Protein AF-A0A2Z7BSD5-F1 (afdb_monomer_lite)

Radius of gyration: 20.1 Å; chains: 1; bounding box: 58×53×42 Å

Organism: NCBI:txid472368

pLDDT: mean 76.59, std 19.88, range [29.83, 96.5]

Structure (mmCIF, N/CA/C/O backbone):
data_AF-A0A2Z7BSD5-F1
#
_entry.id   AF-A0A2Z7BSD5-F1
#
loop_
_atom_site.group_PDB
_atom_site.id
_atom_site.type_symbol
_atom_site.label_atom_id
_atom_site.label_alt_id
_atom_site.label_comp_id
_atom_site.label_asym_id
_atom_site.label_entity_id
_atom_site.label_seq_id
_atom_site.pdbx_PDB_ins_code
_atom_site.Cartn_x
_atom_site.Cartn_y
_atom_site.Cartn_z
_atom_site.occupancy
_atom_site.B_iso_or_equiv
_atom_site.auth_seq_id
_atom_site.auth_comp_id
_atom_site.auth_asym_id
_atom_site.auth_atom_id
_atom_site.pdbx_PDB_model_num
ATOM 1 N N . MET A 1 1 ? 40.770 9.917 1.940 1.00 34.53 1 MET A N 1
ATOM 2 C CA . MET A 1 1 ? 39.476 10.532 2.306 1.00 34.53 1 MET A CA 1
ATOM 3 C C . MET A 1 1 ? 38.368 9.731 1.631 1.00 34.53 1 MET A C 1
ATOM 5 O O . MET A 1 1 ? 38.355 9.662 0.415 1.00 34.53 1 MET A O 1
ATOM 9 N N . TYR A 1 2 ? 37.552 9.056 2.447 1.00 34.31 2 TYR A N 1
ATOM 10 C CA . TYR A 1 2 ? 36.270 8.385 2.165 1.00 34.31 2 TYR A CA 1
ATOM 11 C C . TYR A 1 2 ? 36.119 7.501 0.909 1.00 34.31 2 TYR A C 1
ATOM 13 O O . TYR A 1 2 ? 35.480 7.880 -0.062 1.00 34.31 2 TYR A O 1
ATOM 21 N N . ALA A 1 3 ? 36.558 6.243 1.018 1.00 38.94 3 ALA A N 1
ATOM 22 C CA . ALA A 1 3 ? 35.934 5.109 0.327 1.00 38.94 3 ALA A CA 1
ATOM 23 C C . ALA A 1 3 ? 35.336 4.186 1.401 1.00 38.94 3 ALA A C 1
ATOM 25 O O . ALA A 1 3 ? 35.946 3.209 1.830 1.00 38.94 3 ALA A O 1
ATOM 26 N N . GLY A 1 4 ? 34.188 4.587 1.948 1.00 39.47 4 GLY A N 1
ATOM 27 C CA . GLY A 1 4 ? 33.541 3.917 3.071 1.00 39.47 4 GLY A CA 1
ATOM 28 C C . GLY A 1 4 ? 32.117 3.501 2.731 1.00 39.47 4 GLY A C 1
ATOM 29 O O . GLY A 1 4 ? 31.228 4.339 2.717 1.00 39.47 4 GLY A O 1
ATOM 30 N N . LYS A 1 5 ? 31.927 2.192 2.534 1.00 45.38 5 LYS A N 1
ATOM 31 C CA . LYS A 1 5 ? 30.692 1.432 2.807 1.00 45.38 5 LYS A CA 1
ATOM 32 C C . LYS A 1 5 ? 29.394 1.937 2.146 1.00 45.38 5 LYS A C 1
ATOM 34 O O . LYS A 1 5 ? 28.548 2.527 2.804 1.00 45.38 5 LYS A O 1
ATOM 39 N N . LEU A 1 6 ? 29.166 1.543 0.891 1.00 37.44 6 LEU A N 1
ATOM 40 C CA . LEU A 1 6 ? 27.820 1.508 0.281 1.00 37.44 6 LEU A CA 1
ATOM 41 C C . LEU A 1 6 ? 27.407 0.113 -0.240 1.00 37.44 6 LEU A C 1
ATOM 43 O O . LEU A 1 6 ? 26.319 -0.040 -0.779 1.00 37.44 6 LEU A O 1
ATOM 47 N N . SER A 1 7 ? 28.227 -0.928 -0.046 1.00 36.94 7 SER A N 1
ATOM 48 C CA . SER A 1 7 ? 27.975 -2.273 -0.608 1.00 36.94 7 SER A CA 1
ATOM 49 C C . SER A 1 7 ? 26.958 -3.122 0.188 1.00 36.94 7 SER A C 1
ATOM 51 O O . SER A 1 7 ? 26.357 -4.067 -0.323 1.00 36.94 7 SER A O 1
ATOM 53 N N . THR A 1 8 ? 26.698 -2.783 1.451 1.00 47.00 8 THR A N 1
ATOM 54 C CA . THR A 1 8 ? 25.895 -3.626 2.352 1.00 47.00 8 THR A CA 1
ATOM 55 C C . THR A 1 8 ? 24.369 -3.570 2.139 1.00 47.00 8 THR A C 1
ATOM 57 O O . THR A 1 8 ? 23.745 -4.623 2.252 1.00 47.00 8 THR A O 1
ATOM 60 N N . PRO A 1 9 ? 23.721 -2.432 1.805 1.00 40.91 9 PRO A N 1
ATOM 61 C CA . PRO A 1 9 ? 22.259 -2.398 1.666 1.00 40.91 9 PRO A CA 1
ATOM 62 C C . PRO A 1 9 ? 21.740 -3.124 0.417 1.00 40.91 9 PRO A C 1
ATOM 64 O O . PRO A 1 9 ? 20.736 -3.825 0.496 1.00 40.91 9 PRO A O 1
ATOM 67 N N . LEU A 1 10 ? 22.425 -2.991 -0.725 1.00 29.83 10 LEU A N 1
ATOM 68 C CA . LEU A 1 10 ? 21.996 -3.609 -1.988 1.00 29.83 10 LEU A CA 1
ATOM 69 C C . LEU A 1 10 ? 22.124 -5.133 -1.947 1.00 29.83 10 LEU A C 1
ATOM 71 O O . LEU A 1 10 ? 21.190 -5.829 -2.331 1.00 29.83 10 LEU A O 1
ATOM 75 N N . THR A 1 11 ? 23.218 -5.645 -1.382 1.00 32.56 11 THR A N 1
ATOM 76 C CA . THR A 1 11 ? 23.433 -7.089 -1.223 1.00 32.56 11 THR A CA 1
ATOM 77 C C . THR A 1 11 ? 22.356 -7.715 -0.333 1.00 32.56 11 THR A C 1
ATOM 79 O O . THR A 1 11 ? 21.777 -8.729 -0.697 1.00 32.56 11 THR A O 1
ATOM 82 N N . ILE A 1 12 ? 21.988 -7.069 0.782 1.00 37.59 12 ILE A N 1
ATOM 83 C CA . ILE A 1 12 ? 20.930 -7.563 1.683 1.00 37.59 12 ILE A CA 1
ATOM 84 C C . ILE A 1 12 ? 19.550 -7.552 1.005 1.00 37.59 12 ILE A C 1
ATOM 86 O O . ILE A 1 12 ? 18.743 -8.446 1.249 1.00 37.59 12 ILE A O 1
ATOM 90 N N . VAL A 1 13 ? 19.259 -6.557 0.162 1.00 33.53 13 VAL A N 1
ATOM 91 C CA . VAL A 1 13 ? 17.975 -6.455 -0.553 1.00 33.53 13 VAL A CA 1
ATOM 92 C C . VAL A 1 13 ? 17.873 -7.493 -1.674 1.00 33.53 13 VAL A C 1
ATOM 94 O O . VAL A 1 13 ? 16.840 -8.148 -1.778 1.00 33.53 13 VAL A O 1
ATOM 97 N N . VAL A 1 14 ? 18.941 -7.696 -2.452 1.00 31.88 14 VAL A N 1
ATOM 98 C CA . VAL A 1 14 ? 19.008 -8.740 -3.490 1.00 31.88 14 VAL A CA 1
ATOM 99 C C . VAL A 1 14 ? 18.899 -10.129 -2.854 1.00 31.88 14 VAL A C 1
ATOM 101 O O . VAL A 1 14 ? 18.064 -10.927 -3.269 1.00 31.88 14 VAL A O 1
ATOM 104 N N . SER A 1 15 ? 19.611 -10.385 -1.749 1.00 35.31 15 SER A N 1
ATOM 105 C CA . SER A 1 15 ? 19.472 -11.643 -1.001 1.00 35.31 15 SER A CA 1
ATOM 106 C C . SER A 1 15 ? 18.056 -11.868 -0.457 1.00 35.31 15 SER A C 1
ATOM 108 O O . SER A 1 15 ? 17.607 -13.007 -0.387 1.00 35.31 15 SER A O 1
ATOM 110 N N . ARG A 1 16 ? 17.317 -10.810 -0.093 1.00 40.78 16 ARG A N 1
ATOM 111 C CA . ARG A 1 16 ? 15.929 -10.926 0.395 1.00 40.78 16 ARG A CA 1
ATOM 112 C C . ARG A 1 16 ? 14.897 -11.186 -0.707 1.00 40.78 16 ARG A C 1
ATOM 114 O O . ARG A 1 16 ? 13.847 -11.729 -0.383 1.00 40.78 16 ARG A O 1
ATOM 121 N N . LEU A 1 17 ? 15.177 -10.826 -1.961 1.00 37.56 17 LEU A N 1
ATOM 122 C CA . LEU A 1 17 ? 14.305 -11.091 -3.118 1.00 37.56 17 LEU A CA 1
ATOM 123 C C . LEU A 1 17 ? 14.605 -12.434 -3.8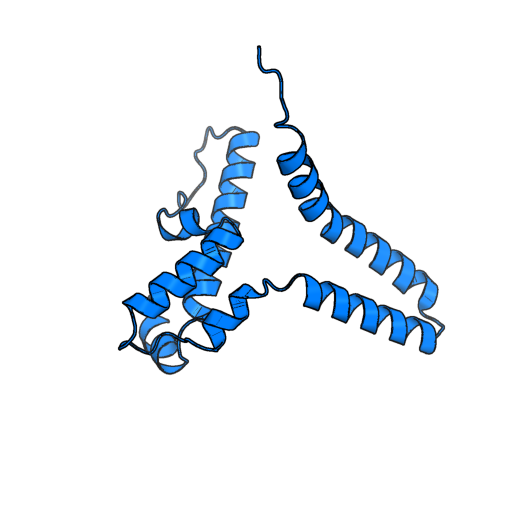03 1.00 37.56 17 LEU A C 1
ATOM 125 O O . LEU A 1 17 ? 13.697 -13.027 -4.379 1.00 37.56 17 LEU A O 1
ATOM 129 N N . GLU A 1 18 ? 15.834 -12.951 -3.697 1.00 43.31 18 GLU A N 1
ATOM 130 C CA . GLU A 1 18 ? 16.197 -14.285 -4.206 1.00 43.31 18 GLU A CA 1
ATOM 131 C C . GLU A 1 18 ? 15.902 -15.424 -3.220 1.00 43.31 18 GLU A C 1
ATOM 133 O O . GLU A 1 18 ? 15.724 -16.575 -3.632 1.00 43.31 18 GLU A O 1
ATOM 138 N N . LEU A 1 19 ? 15.789 -15.120 -1.920 1.00 51.12 19 LEU A N 1
ATOM 139 C CA . LEU A 1 19 ? 15.394 -16.102 -0.906 1.00 51.12 19 LEU A CA 1
ATOM 140 C C . LEU A 1 19 ? 14.0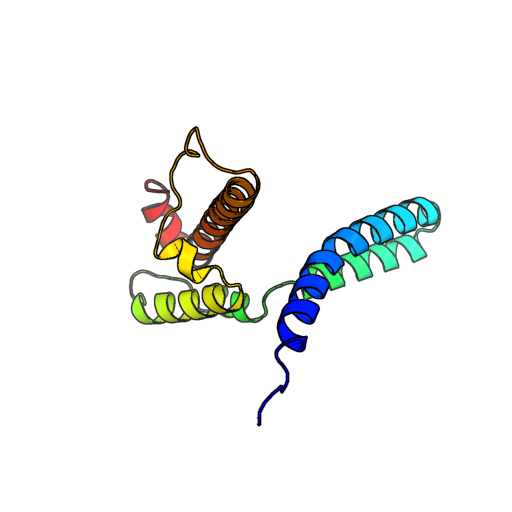23 -16.747 -1.193 1.00 51.12 19 LEU A C 1
ATOM 142 O O . LEU A 1 19 ? 13.948 -17.966 -1.116 1.00 51.12 19 LEU A O 1
ATOM 146 N N . PRO A 1 20 ? 12.948 -16.007 -1.530 1.00 55.38 20 PRO A N 1
ATOM 147 C CA . PRO A 1 20 ? 11.615 -16.575 -1.738 1.00 55.38 20 PRO A CA 1
ATOM 148 C C . PRO A 1 20 ? 11.540 -17.568 -2.902 1.00 55.38 20 PRO A C 1
ATOM 150 O O . PRO A 1 20 ? 10.938 -18.628 -2.751 1.00 55.38 20 PRO A O 1
ATOM 153 N N . LEU A 1 21 ? 12.171 -17.259 -4.044 1.00 54.59 21 LEU A N 1
ATOM 154 C CA . LEU A 1 21 ? 12.146 -18.131 -5.225 1.00 54.59 21 LEU A CA 1
ATOM 155 C C . LEU A 1 21 ? 13.006 -19.384 -5.016 1.00 54.59 21 LEU A C 1
ATOM 157 O O . LEU A 1 21 ? 12.578 -20.499 -5.305 1.00 54.59 21 LEU A O 1
ATOM 161 N N . THR A 1 22 ? 14.206 -19.206 -4.459 1.00 59.19 22 THR A N 1
ATOM 162 C CA . THR A 1 22 ? 1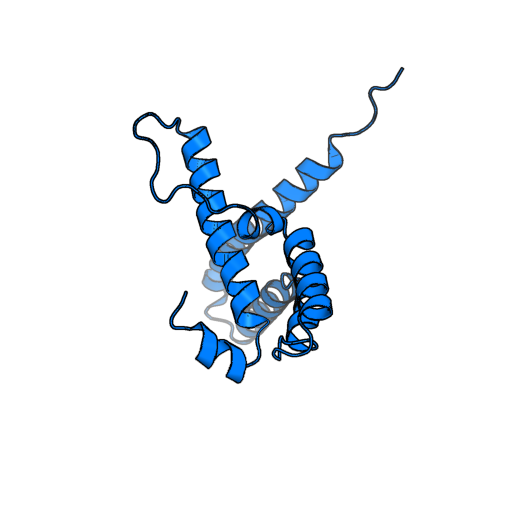5.117 -20.314 -4.136 1.00 59.19 22 THR A CA 1
ATOM 163 C C . THR A 1 22 ? 14.505 -21.224 -3.074 1.00 59.19 22 THR A C 1
ATOM 165 O O . THR A 1 22 ? 14.562 -22.445 -3.184 1.00 59.19 22 THR A O 1
ATOM 168 N N . LEU A 1 23 ? 13.844 -20.639 -2.074 1.00 60.44 23 LEU A N 1
ATOM 169 C CA . LEU A 1 23 ? 13.152 -21.379 -1.030 1.00 60.44 23 LEU A CA 1
ATOM 170 C C . LEU A 1 23 ? 11.920 -22.118 -1.565 1.00 60.44 23 LEU A C 1
ATOM 172 O O . LEU A 1 23 ? 11.683 -23.243 -1.144 1.00 60.44 23 LEU A O 1
ATOM 176 N N . ALA A 1 24 ? 11.172 -21.548 -2.516 1.00 57.97 24 ALA A N 1
ATOM 177 C CA . ALA A 1 24 ? 10.047 -22.232 -3.155 1.00 57.97 24 ALA A CA 1
ATOM 178 C C . ALA A 1 24 ? 10.493 -23.479 -3.941 1.00 57.97 24 ALA A C 1
ATOM 180 O O . ALA A 1 24 ? 9.861 -24.527 -3.815 1.00 57.97 24 ALA A O 1
ATOM 181 N N . HIS A 1 25 ? 11.601 -23.397 -4.689 1.00 61.56 25 HIS A N 1
ATOM 182 C CA . HIS A 1 25 ? 12.183 -24.559 -5.374 1.00 61.56 25 HIS A CA 1
ATOM 183 C C . HIS A 1 25 ? 12.661 -25.628 -4.381 1.00 61.56 25 HIS A C 1
ATOM 185 O O . HIS A 1 25 ? 12.295 -26.792 -4.517 1.00 61.56 25 HIS A O 1
ATOM 191 N N . ILE A 1 26 ? 13.378 -25.226 -3.324 1.00 65.81 26 ILE A N 1
ATOM 192 C CA . ILE A 1 26 ? 13.833 -26.144 -2.267 1.00 65.81 26 ILE A CA 1
ATOM 193 C C . ILE A 1 26 ? 12.641 -26.821 -1.569 1.00 65.81 26 ILE A C 1
ATOM 195 O O . ILE A 1 26 ? 12.670 -28.024 -1.326 1.00 65.81 26 ILE A O 1
ATOM 199 N N . ILE A 1 27 ? 11.569 -26.080 -1.268 1.00 63.16 27 ILE A N 1
ATOM 200 C CA . ILE A 1 27 ? 10.350 -26.641 -0.663 1.00 63.16 27 ILE A CA 1
ATOM 201 C C . ILE A 1 27 ? 9.676 -27.634 -1.618 1.00 63.16 27 ILE A C 1
ATOM 203 O O . ILE A 1 27 ? 9.227 -28.685 -1.165 1.00 63.16 27 ILE A O 1
ATOM 207 N N . GLY A 1 28 ? 9.619 -27.338 -2.920 1.00 64.25 28 GLY A N 1
ATOM 208 C CA . GLY A 1 28 ? 9.072 -28.243 -3.935 1.00 64.25 28 GLY A CA 1
ATOM 209 C C . GLY A 1 28 ? 9.824 -29.574 -4.010 1.00 64.25 28 GLY A C 1
ATOM 210 O O . GLY A 1 28 ? 9.200 -30.635 -3.939 1.00 64.25 28 GLY A O 1
ATOM 211 N N . ASP A 1 29 ? 11.156 -29.517 -4.056 1.00 67.12 29 ASP A N 1
ATOM 212 C CA . ASP A 1 29 ? 12.028 -30.697 -4.099 1.00 67.12 29 ASP A CA 1
ATOM 213 C C . ASP A 1 29 ? 11.895 -31.551 -2.828 1.00 67.12 29 ASP A C 1
ATOM 215 O O . ASP A 1 29 ? 11.736 -32.775 -2.881 1.00 67.12 29 ASP A O 1
ATOM 219 N N . VAL A 1 30 ? 11.889 -30.909 -1.656 1.00 64.62 30 VAL A N 1
ATOM 220 C CA . VAL A 1 30 ? 11.731 -31.607 -0.374 1.00 64.62 30 VAL A CA 1
ATOM 221 C C . VAL A 1 30 ? 10.325 -32.206 -0.246 1.00 64.62 30 VAL A C 1
ATOM 223 O O . VAL A 1 30 ? 10.177 -33.346 0.190 1.00 64.62 30 VAL A O 1
ATOM 226 N N . LYS A 1 31 ? 9.278 -31.511 -0.702 1.00 64.56 31 LYS A N 1
ATOM 227 C CA . LYS A 1 31 ? 7.912 -32.053 -0.699 1.00 64.56 31 LYS A CA 1
ATOM 228 C C . LYS A 1 31 ? 7.793 -33.276 -1.611 1.00 64.56 31 LYS A C 1
ATOM 230 O O . LYS A 1 31 ? 7.168 -34.250 -1.207 1.00 64.56 31 LYS A O 1
ATOM 235 N N . GLY A 1 32 ? 8.456 -33.275 -2.771 1.00 64.62 32 GLY A N 1
ATOM 236 C CA . GLY A 1 32 ? 8.527 -34.424 -3.683 1.00 64.62 32 GLY A CA 1
ATOM 237 C C . GLY A 1 32 ? 9.217 -35.661 -3.091 1.00 64.62 32 GLY A C 1
ATOM 238 O O . GLY A 1 32 ? 8.836 -36.787 -3.399 1.00 64.62 32 GLY A O 1
ATOM 239 N N . THR A 1 33 ? 10.191 -35.472 -2.199 1.00 64.88 33 THR A N 1
ATOM 240 C CA . THR A 1 33 ? 10.917 -36.583 -1.549 1.00 64.88 33 THR A CA 1
ATOM 241 C C . THR A 1 33 ? 10.218 -37.131 -0.302 1.00 64.88 33 THR A C 1
ATOM 243 O O . THR A 1 33 ? 10.374 -38.305 0.026 1.00 64.88 33 THR A O 1
ATOM 246 N N . VAL A 1 34 ? 9.411 -36.312 0.374 1.00 65.56 34 VAL A N 1
ATOM 247 C CA . VAL A 1 34 ? 8.784 -36.631 1.669 1.00 65.56 34 VAL A CA 1
ATOM 248 C C . VAL A 1 34 ? 7.329 -37.127 1.527 1.00 65.56 34 VAL A C 1
ATOM 250 O O . VAL A 1 34 ? 6.687 -37.478 2.512 1.00 65.56 34 VAL A O 1
ATOM 253 N N . LEU A 1 35 ? 6.812 -37.244 0.296 1.00 64.38 35 LEU A N 1
ATOM 254 C CA . LEU A 1 35 ? 5.421 -37.614 -0.042 1.00 64.38 35 LEU A CA 1
ATOM 255 C C . LEU A 1 35 ? 4.856 -38.867 0.657 1.00 64.38 35 LEU A C 1
ATOM 257 O O . LEU A 1 35 ? 3.638 -38.982 0.781 1.00 64.38 35 LEU A O 1
ATOM 261 N N . HIS A 1 36 ? 5.703 -39.790 1.119 1.00 65.31 36 HIS A N 1
ATOM 262 C CA . HIS A 1 36 ? 5.284 -41.032 1.776 1.00 65.31 36 HIS A CA 1
ATOM 263 C C . HIS A 1 36 ? 5.314 -40.996 3.316 1.00 65.31 36 HIS A C 1
ATOM 265 O O . HIS A 1 36 ? 4.802 -41.925 3.938 1.00 65.31 36 HIS A O 1
ATOM 271 N N . ASP A 1 37 ? 5.866 -39.948 3.940 1.00 73.81 37 ASP A N 1
ATOM 272 C CA . ASP A 1 37 ? 5.929 -39.800 5.401 1.00 73.81 37 ASP A CA 1
ATOM 273 C C . ASP A 1 37 ? 5.011 -38.661 5.868 1.00 73.81 37 ASP A C 1
ATOM 275 O O . ASP A 1 37 ? 5.303 -37.473 5.704 1.00 73.81 37 ASP A O 1
ATOM 279 N N . SER A 1 38 ? 3.884 -39.027 6.482 1.00 69.00 38 SER A N 1
ATOM 280 C CA . SER A 1 38 ? 2.867 -38.079 6.948 1.00 69.00 38 SER A CA 1
ATOM 281 C C . SER A 1 38 ? 3.355 -37.141 8.058 1.00 69.00 38 SER A C 1
ATOM 283 O O . SER A 1 38 ? 2.848 -36.027 8.179 1.00 69.00 38 SER A O 1
ATOM 285 N N . THR A 1 39 ? 4.329 -37.563 8.870 1.00 76.88 39 THR A N 1
ATOM 286 C CA . THR A 1 39 ? 4.862 -36.756 9.981 1.00 76.88 39 THR A CA 1
ATOM 287 C C . THR A 1 39 ? 5.807 -35.689 9.449 1.00 76.88 39 THR A C 1
ATOM 289 O O . THR A 1 39 ? 5.692 -34.511 9.794 1.00 76.88 39 THR A O 1
ATOM 292 N N . LEU A 1 40 ? 6.716 -36.086 8.559 1.00 71.50 40 LEU A N 1
ATOM 293 C CA . LEU A 1 40 ? 7.629 -35.156 7.902 1.00 71.50 40 LEU A CA 1
ATOM 294 C C . LEU A 1 40 ? 6.874 -34.185 6.978 1.00 71.50 40 LEU A C 1
ATOM 296 O O . LEU A 1 40 ? 7.210 -33.001 6.947 1.00 71.50 40 LEU A O 1
ATOM 300 N N . MET A 1 41 ? 5.807 -34.636 6.308 1.00 74.38 41 MET A N 1
ATOM 301 C CA . MET A 1 41 ? 4.922 -33.757 5.536 1.00 74.38 41 MET A CA 1
ATOM 302 C C . MET A 1 41 ? 4.259 -32.688 6.423 1.00 74.38 41 MET A C 1
ATOM 304 O O . MET A 1 41 ? 4.260 -31.510 6.069 1.00 74.38 41 MET A O 1
ATOM 308 N N . GLY A 1 42 ? 3.782 -33.057 7.619 1.00 75.69 42 GLY A N 1
ATOM 309 C CA . GLY A 1 42 ? 3.213 -32.099 8.575 1.00 75.69 42 GLY A CA 1
ATOM 310 C C . GLY A 1 42 ? 4.215 -31.035 9.047 1.00 75.69 42 GLY A C 1
ATOM 311 O O . GLY A 1 42 ? 3.871 -29.854 9.172 1.00 75.69 42 GLY A O 1
ATOM 312 N N . HIS A 1 43 ? 5.479 -31.412 9.256 1.00 75.88 43 HIS A N 1
ATOM 313 C CA . HIS A 1 43 ? 6.543 -30.452 9.564 1.00 75.88 43 HIS A CA 1
ATOM 314 C C . HIS A 1 43 ? 6.839 -29.513 8.388 1.00 75.88 43 HIS A C 1
ATOM 316 O O . HIS A 1 43 ? 7.009 -28.313 8.606 1.00 75.88 43 HIS A O 1
ATOM 322 N N . LEU A 1 44 ? 6.855 -30.016 7.151 1.00 71.12 44 LEU A N 1
ATOM 323 C CA . LEU A 1 44 ? 7.055 -29.185 5.959 1.00 71.12 44 LEU A CA 1
ATOM 324 C C . LEU A 1 44 ? 5.928 -28.177 5.753 1.00 71.12 44 LEU A C 1
ATOM 326 O O . LEU A 1 44 ? 6.200 -27.014 5.450 1.00 71.12 44 LEU A O 1
ATOM 330 N N . ASP A 1 45 ? 4.679 -28.586 5.961 1.00 73.88 45 ASP A N 1
ATOM 331 C CA . ASP A 1 45 ? 3.537 -27.677 5.879 1.00 73.88 45 ASP A CA 1
ATOM 332 C C . ASP A 1 45 ? 3.611 -26.602 6.978 1.00 73.88 45 ASP A C 1
ATOM 334 O O . ASP A 1 45 ? 3.356 -25.426 6.717 1.00 73.88 45 ASP A O 1
ATOM 338 N N . THR A 1 46 ? 4.063 -26.968 8.182 1.00 77.19 46 THR A N 1
ATOM 339 C CA . THR A 1 46 ? 4.276 -26.025 9.294 1.00 77.19 46 THR A CA 1
ATOM 340 C C . THR A 1 46 ? 5.394 -25.023 8.994 1.00 77.19 46 THR A C 1
ATOM 342 O O . THR A 1 46 ? 5.224 -23.824 9.217 1.00 77.19 46 THR A O 1
ATOM 345 N N . ILE A 1 47 ? 6.525 -25.486 8.453 1.00 72.56 47 ILE A N 1
ATOM 346 C CA . ILE A 1 47 ? 7.642 -24.625 8.036 1.00 72.56 47 ILE A CA 1
ATOM 347 C C . ILE A 1 47 ? 7.182 -23.681 6.926 1.00 72.56 47 ILE A C 1
ATOM 349 O O . ILE A 1 47 ? 7.399 -22.477 7.024 1.00 72.56 47 ILE A O 1
ATOM 353 N N . THR A 1 48 ? 6.475 -24.199 5.921 1.00 67.06 48 THR A N 1
ATOM 354 C CA . THR A 1 48 ? 5.922 -23.395 4.824 1.00 67.06 48 THR A CA 1
ATOM 355 C C . THR A 1 48 ? 4.972 -22.326 5.361 1.00 67.06 48 THR A C 1
ATOM 357 O O . THR A 1 48 ? 5.111 -21.153 5.020 1.00 67.06 48 THR A O 1
ATOM 360 N N . ALA A 1 49 ? 4.051 -22.685 6.259 1.00 65.06 49 ALA A N 1
ATOM 361 C CA . ALA A 1 49 ? 3.134 -21.741 6.892 1.00 65.06 49 ALA A CA 1
ATOM 362 C C . ALA A 1 49 ? 3.873 -20.669 7.711 1.00 65.06 49 ALA A C 1
ATOM 364 O O . ALA A 1 49 ? 3.537 -19.487 7.620 1.00 65.06 49 ALA A O 1
ATOM 365 N N . TYR A 1 50 ? 4.904 -21.053 8.470 1.00 65.62 50 TYR A N 1
ATOM 366 C CA . TYR A 1 50 ? 5.730 -20.125 9.241 1.00 65.62 50 TYR A CA 1
ATOM 367 C C . TYR A 1 50 ? 6.501 -19.163 8.335 1.00 65.62 50 TYR A C 1
ATOM 369 O O . TYR A 1 50 ? 6.477 -17.958 8.568 1.00 65.62 50 TYR A O 1
ATOM 377 N N . THR A 1 51 ? 7.133 -19.654 7.270 1.00 61.41 51 THR A N 1
ATOM 378 C CA . THR A 1 51 ? 7.867 -18.813 6.322 1.00 61.41 51 THR A CA 1
ATOM 379 C C . THR A 1 51 ? 6.925 -17.855 5.591 1.00 61.41 51 THR A C 1
ATOM 381 O O . THR A 1 51 ? 7.179 -16.652 5.564 1.00 61.41 51 THR A O 1
ATOM 384 N N . MET A 1 52 ? 5.784 -18.343 5.097 1.00 62.94 52 MET A N 1
ATOM 385 C CA . MET A 1 52 ? 4.753 -17.512 4.462 1.00 62.94 52 MET A CA 1
ATOM 386 C C . MET A 1 52 ? 4.154 -16.480 5.433 1.00 62.94 52 MET A C 1
ATOM 388 O O . MET A 1 52 ? 3.815 -15.369 5.031 1.00 62.94 52 MET A O 1
ATOM 392 N N . SER A 1 53 ? 4.059 -16.810 6.725 1.00 53.84 53 SER A N 1
ATOM 393 C CA . SER A 1 53 ? 3.651 -15.872 7.777 1.00 53.84 53 SER A CA 1
ATOM 394 C C . SER A 1 53 ? 4.750 -14.867 8.141 1.00 53.84 53 SER A C 1
ATOM 396 O O . SER A 1 53 ? 4.443 -13.716 8.436 1.00 53.84 53 SER A O 1
ATOM 398 N N . SER A 1 54 ? 6.020 -15.271 8.119 1.00 52.56 54 SER A N 1
ATOM 399 C CA . SER A 1 54 ? 7.169 -14.439 8.492 1.00 52.56 54 SER A CA 1
ATOM 400 C C . SER A 1 54 ? 7.521 -13.390 7.432 1.00 52.56 54 SER A C 1
ATOM 402 O O . SER A 1 54 ? 8.226 -12.433 7.750 1.00 52.56 54 SER A O 1
ATOM 404 N N . PHE A 1 55 ? 7.036 -13.540 6.196 1.00 58.88 55 PHE A N 1
ATOM 405 C CA . PHE A 1 55 ? 7.140 -12.517 5.149 1.00 58.88 55 PHE A CA 1
ATOM 406 C C . PHE A 1 55 ? 6.053 -11.441 5.227 1.00 58.88 55 PHE A C 1
ATOM 408 O O . PHE A 1 55 ? 6.100 -10.475 4.466 1.00 58.88 55 PHE A O 1
ATOM 415 N N . LYS A 1 56 ? 5.080 -11.570 6.135 1.00 64.25 56 LYS A N 1
ATOM 416 C CA . LYS A 1 56 ? 4.082 -10.521 6.338 1.00 64.25 56 LYS A CA 1
ATOM 417 C C . LYS A 1 56 ? 4.776 -9.300 6.923 1.00 64.25 56 LYS A C 1
ATOM 419 O O . LYS A 1 56 ? 5.446 -9.397 7.950 1.00 64.25 56 LYS A O 1
ATOM 424 N N . ASN A 1 57 ? 4.605 -8.151 6.278 1.00 72.31 57 ASN A N 1
ATOM 425 C CA . ASN A 1 57 ? 5.064 -6.890 6.829 1.00 72.31 57 ASN A CA 1
ATOM 426 C C . ASN A 1 57 ? 4.391 -6.678 8.197 1.00 72.31 57 ASN A C 1
ATOM 428 O O . ASN A 1 57 ? 3.166 -6.542 8.242 1.00 72.31 57 ASN A O 1
ATOM 432 N N . PRO A 1 58 ? 5.141 -6.645 9.316 1.00 76.25 58 PRO A N 1
ATOM 433 C CA . PRO A 1 58 ? 4.544 -6.479 10.639 1.00 76.25 58 PRO A CA 1
ATOM 434 C C . PRO A 1 58 ? 3.806 -5.141 10.771 1.00 76.25 58 PRO A C 1
ATOM 436 O O . PRO A 1 58 ? 2.906 -5.017 11.598 1.00 76.25 58 PRO A O 1
ATOM 439 N N . LEU A 1 59 ? 4.137 -4.155 9.927 1.00 85.50 59 LEU A N 1
ATOM 440 C CA . LEU A 1 59 ? 3.429 -2.883 9.870 1.00 85.50 59 LEU A CA 1
ATOM 441 C C . LEU A 1 59 ? 2.051 -3.011 9.218 1.00 85.50 59 LEU A C 1
ATOM 443 O O . LEU A 1 59 ? 1.184 -2.216 9.547 1.00 85.50 59 LEU A O 1
ATOM 447 N N . ALA A 1 60 ? 1.792 -4.009 8.366 1.00 86.81 60 ALA A N 1
ATOM 448 C CA . ALA A 1 60 ? 0.496 -4.159 7.695 1.00 86.81 60 ALA A CA 1
ATOM 449 C C . ALA A 1 60 ? -0.670 -4.337 8.687 1.00 86.81 60 ALA A C 1
ATOM 451 O O . ALA A 1 60 ? -1.769 -3.846 8.435 1.00 86.81 60 ALA A O 1
ATOM 452 N N . ALA A 1 61 ? -0.417 -4.925 9.862 1.00 89.62 61 ALA A N 1
ATOM 453 C CA . ALA A 1 61 ? -1.408 -5.059 10.934 1.00 89.62 61 ALA A CA 1
ATOM 454 C C . ALA A 1 61 ? -1.950 -3.705 11.448 1.00 89.62 61 ALA A C 1
ATOM 456 O O . ALA A 1 61 ? -3.052 -3.645 12.007 1.00 89.62 61 ALA A O 1
ATOM 457 N N . ILE A 1 62 ? -1.216 -2.598 11.239 1.00 92.88 62 ILE A N 1
ATOM 458 C CA . ILE A 1 62 ? -1.700 -1.254 11.583 1.00 92.88 62 ILE A CA 1
ATOM 459 C C . ILE A 1 62 ? -2.913 -0.862 10.736 1.00 92.88 62 ILE A C 1
ATOM 461 O O . ILE A 1 62 ? -3.792 -0.165 11.239 1.00 92.88 62 ILE A O 1
ATOM 465 N N . LEU A 1 63 ? -2.980 -1.328 9.484 1.00 92.81 63 LEU A N 1
ATOM 466 C CA . LEU A 1 63 ? -4.064 -1.018 8.550 1.00 92.81 63 LEU A CA 1
ATOM 467 C C . LEU A 1 63 ? -5.338 -1.779 8.907 1.00 92.81 63 LEU A C 1
ATOM 469 O O . LEU A 1 63 ? -6.428 -1.230 8.777 1.00 92.81 63 LEU A O 1
ATOM 473 N N . ASP A 1 64 ? -5.203 -3.000 9.426 1.00 90.88 64 ASP A N 1
ATOM 474 C CA . ASP A 1 64 ? -6.337 -3.775 9.936 1.00 90.88 64 ASP A CA 1
ATOM 475 C C . ASP A 1 64 ? -6.922 -3.154 11.207 1.00 90.88 64 ASP A C 1
ATOM 477 O O . ASP A 1 64 ? -8.141 -3.093 11.370 1.00 90.88 64 ASP A O 1
ATOM 481 N N . SER A 1 65 ? -6.054 -2.647 12.086 1.00 92.62 65 SER A N 1
ATOM 482 C CA . SER A 1 65 ? -6.459 -2.025 13.353 1.00 92.62 65 SER A CA 1
ATOM 483 C C . SER A 1 65 ? -7.003 -0.602 13.176 1.00 92.62 65 SER A C 1
ATOM 485 O O . SER A 1 65 ? -7.773 -0.130 14.007 1.00 92.62 65 SER A O 1
ATOM 487 N N . ASN A 1 66 ? -6.610 0.091 12.101 1.00 94.88 66 ASN A N 1
ATOM 488 C CA . ASN A 1 66 ? -6.937 1.498 11.846 1.00 94.88 66 ASN A CA 1
ATOM 489 C C . ASN A 1 66 ? -7.542 1.681 10.451 1.00 94.88 66 ASN A C 1
ATOM 491 O O . ASN A 1 66 ? -7.083 2.513 9.664 1.00 94.88 66 ASN A O 1
ATOM 495 N N . LYS A 1 67 ? -8.568 0.883 10.141 1.00 96.06 67 LYS A N 1
ATOM 496 C CA . LYS A 1 67 ? -9.253 0.953 8.849 1.00 96.06 67 LYS A CA 1
ATOM 497 C C . LYS A 1 67 ? -9.818 2.347 8.578 1.00 96.06 67 LYS A C 1
ATOM 499 O O . LYS A 1 67 ? -10.283 3.034 9.490 1.00 96.06 67 LYS A O 1
ATOM 504 N N . PHE A 1 68 ? -9.836 2.743 7.310 1.00 96.50 68 PHE A N 1
ATOM 505 C CA . PHE A 1 68 ? -10.503 3.968 6.883 1.00 96.50 68 PHE A CA 1
ATOM 506 C C . PHE A 1 68 ? -12.016 3.856 7.073 1.00 96.50 68 PHE A C 1
ATOM 508 O O . PHE A 1 68 ? -12.648 2.931 6.556 1.00 96.50 68 PHE A O 1
ATOM 515 N N . THR A 1 69 ? -12.596 4.819 7.784 1.00 95.56 69 THR A N 1
ATOM 516 C CA . THR A 1 69 ? -14.035 4.905 8.079 1.00 95.56 69 THR A CA 1
ATOM 517 C C . THR A 1 69 ? -14.668 6.190 7.547 1.00 95.56 69 THR A C 1
ATOM 519 O O . THR A 1 69 ? -15.771 6.542 7.950 1.00 95.56 69 THR A O 1
ATOM 522 N N . GLY A 1 70 ? -13.980 6.938 6.681 1.00 92.50 70 GLY A N 1
ATOM 523 C CA . GLY A 1 70 ? -14.434 8.249 6.201 1.00 92.50 70 GLY A CA 1
ATOM 524 C C . GLY A 1 70 ? -14.086 9.403 7.145 1.00 92.50 70 GLY A C 1
ATOM 525 O O . GLY A 1 70 ? -13.715 10.479 6.686 1.00 92.50 70 GLY A O 1
ATOM 526 N N . LEU A 1 71 ? -14.129 9.176 8.461 1.00 95.00 71 LEU A N 1
ATOM 527 C CA . LEU A 1 71 ? -13.897 10.215 9.475 1.00 95.00 71 LEU A CA 1
ATOM 528 C C . LEU A 1 71 ? -12.418 10.399 9.852 1.00 95.00 71 LEU A C 1
ATOM 530 O O . LEU A 1 71 ? -12.041 11.435 10.389 1.00 95.00 71 LEU A O 1
ATOM 534 N N . ASN A 1 72 ? -11.573 9.404 9.576 1.00 95.81 72 ASN A N 1
ATOM 535 C CA . ASN A 1 72 ? -10.186 9.319 10.046 1.00 95.81 72 ASN A CA 1
ATOM 536 C C . ASN A 1 72 ? -9.146 9.453 8.918 1.00 95.81 72 ASN A C 1
ATOM 538 O O . ASN A 1 72 ? -8.082 8.841 8.980 1.00 95.81 72 ASN A O 1
ATOM 542 N N . TYR A 1 73 ? -9.441 10.246 7.881 1.00 93.50 73 TYR A N 1
ATOM 543 C CA . TYR A 1 73 ? -8.627 10.318 6.659 1.00 93.50 73 TYR A CA 1
ATOM 544 C C . TYR A 1 73 ? -7.138 10.595 6.911 1.00 93.50 73 TYR A C 1
ATOM 546 O O . TYR A 1 73 ? -6.291 9.897 6.364 1.00 93.50 73 TYR A O 1
ATOM 554 N N . GLN A 1 74 ? -6.806 11.579 7.753 1.00 96.44 74 GLN A N 1
ATOM 555 C CA . GLN A 1 74 ? -5.409 11.965 8.000 1.00 96.44 74 GLN A CA 1
ATOM 556 C C . GLN A 1 74 ? -4.613 10.865 8.714 1.00 96.44 74 GLN A C 1
ATOM 558 O O . GLN A 1 74 ? -3.484 10.564 8.326 1.00 96.44 74 GLN A O 1
ATOM 563 N N . ASP A 1 75 ? -5.206 10.229 9.727 1.00 95.62 75 ASP A N 1
ATOM 564 C CA . ASP A 1 75 ? -4.559 9.132 10.451 1.00 95.62 75 ASP A CA 1
ATOM 565 C C . ASP A 1 75 ? -4.420 7.888 9.573 1.00 95.62 75 ASP A C 1
ATOM 567 O O . ASP A 1 75 ? -3.358 7.262 9.552 1.00 95.62 75 ASP A O 1
ATOM 571 N N . TRP A 1 76 ? -5.463 7.564 8.805 1.00 96.50 76 TRP A N 1
ATOM 572 C CA . TRP A 1 76 ? -5.434 6.472 7.841 1.00 96.50 76 TRP A CA 1
ATOM 573 C C . TRP A 1 76 ? -4.350 6.684 6.779 1.00 96.50 76 TRP A C 1
ATOM 575 O O . TRP A 1 76 ? -3.522 5.798 6.576 1.00 96.50 76 TRP A O 1
ATOM 585 N N . LEU A 1 77 ? -4.297 7.868 6.160 1.00 94.81 77 LEU A N 1
ATOM 586 C CA . LEU A 1 77 ? -3.312 8.195 5.129 1.00 94.81 77 LEU A CA 1
ATOM 587 C C . LEU A 1 77 ? -1.884 8.114 5.679 1.00 94.81 77 LEU A C 1
ATOM 589 O O . LEU A 1 77 ? -1.001 7.553 5.033 1.00 94.81 77 LEU A O 1
ATOM 593 N N . ARG A 1 78 ? -1.650 8.619 6.897 1.00 95.50 78 ARG A N 1
ATOM 594 C CA . ARG A 1 78 ? -0.347 8.507 7.565 1.00 95.50 78 ARG A CA 1
ATOM 595 C C . ARG A 1 78 ? 0.057 7.044 7.766 1.00 95.50 78 ARG A C 1
ATOM 597 O O . ARG A 1 78 ? 1.193 6.680 7.471 1.00 95.50 78 ARG A O 1
ATOM 604 N N . ASN A 1 79 ? -0.862 6.210 8.250 1.00 95.25 79 ASN A N 1
ATOM 605 C CA . ASN A 1 79 ? -0.612 4.787 8.479 1.00 95.25 79 ASN A CA 1
ATOM 606 C C . ASN A 1 79 ? -0.355 4.033 7.164 1.00 95.25 79 ASN A C 1
ATOM 608 O O . ASN A 1 79 ? 0.584 3.241 7.085 1.00 95.25 79 ASN A O 1
ATOM 612 N N . LEU A 1 80 ? -1.136 4.325 6.122 1.00 94.00 80 LEU A N 1
ATOM 613 C CA . LEU A 1 80 ? -0.954 3.779 4.779 1.00 94.00 80 LEU A CA 1
ATOM 614 C C . LEU A 1 80 ? 0.424 4.141 4.212 1.00 94.00 80 LEU A C 1
ATOM 616 O O . LEU A 1 80 ? 1.148 3.259 3.752 1.00 94.00 80 LEU A O 1
ATOM 620 N N . ASN A 1 81 ? 0.827 5.410 4.318 1.00 94.06 81 ASN A N 1
ATOM 621 C CA . ASN A 1 81 ? 2.129 5.872 3.840 1.00 94.06 81 ASN A CA 1
ATOM 622 C C . ASN A 1 81 ? 3.292 5.169 4.548 1.00 94.06 81 ASN A C 1
ATOM 624 O O . ASN A 1 81 ? 4.269 4.819 3.891 1.00 94.06 81 ASN A O 1
ATOM 628 N N . PHE A 1 82 ? 3.195 4.910 5.858 1.00 92.50 82 PHE A N 1
ATOM 629 C CA . PHE A 1 82 ? 4.227 4.154 6.576 1.00 92.50 82 PHE A CA 1
ATOM 630 C C . PHE A 1 82 ? 4.383 2.726 6.044 1.00 92.50 82 PHE A C 1
ATOM 632 O O . PHE A 1 82 ? 5.509 2.282 5.807 1.00 92.50 82 PHE A O 1
ATOM 639 N N . VAL A 1 83 ? 3.271 2.018 5.823 1.00 92.25 83 VAL A N 1
ATOM 640 C CA . VAL A 1 83 ? 3.298 0.649 5.289 1.00 92.25 83 VAL A CA 1
ATOM 641 C C . VAL A 1 83 ? 3.852 0.643 3.864 1.00 92.25 83 VAL A C 1
ATOM 643 O O . VAL A 1 83 ? 4.815 -0.073 3.591 1.00 92.25 83 VAL A O 1
ATOM 646 N N . LEU A 1 84 ? 3.346 1.504 2.979 1.00 92.19 84 LEU A N 1
ATOM 647 C CA . LEU A 1 84 ? 3.816 1.585 1.592 1.00 92.19 84 LEU A CA 1
ATOM 648 C C . LEU A 1 84 ? 5.289 1.997 1.491 1.00 92.19 84 LEU A C 1
ATOM 650 O O . LEU A 1 84 ? 6.021 1.447 0.670 1.00 92.19 84 LEU A O 1
ATOM 654 N N . ALA A 1 85 ? 5.754 2.924 2.333 1.00 91.50 85 ALA A N 1
ATOM 655 C CA . ALA A 1 85 ? 7.160 3.317 2.378 1.00 91.50 85 ALA A CA 1
ATOM 656 C C . ALA A 1 85 ? 8.060 2.160 2.834 1.00 91.50 85 ALA A C 1
ATOM 658 O O . ALA A 1 85 ? 9.122 1.945 2.248 1.00 91.50 85 ALA A O 1
ATOM 659 N N . SER A 1 86 ? 7.627 1.380 3.831 1.00 89.38 86 SER A N 1
ATOM 660 C CA . SER A 1 86 ? 8.386 0.218 4.313 1.00 89.38 86 SER A CA 1
ATOM 661 C C . SER A 1 86 ? 8.561 -0.869 3.247 1.00 89.38 86 SER A C 1
ATOM 663 O O . SER A 1 86 ? 9.574 -1.568 3.238 1.00 89.38 86 SER A O 1
ATOM 665 N N . GLU A 1 87 ? 7.620 -0.953 2.307 1.00 87.94 87 GLU A N 1
ATOM 666 C CA . GLU A 1 87 ? 7.656 -1.893 1.185 1.00 87.94 87 GLU A CA 1
ATOM 667 C C . GLU A 1 87 ? 8.158 -1.275 -0.121 1.00 87.94 87 GLU A C 1
ATOM 669 O O . GLU A 1 87 ? 8.227 -1.962 -1.132 1.00 87.94 87 GLU A O 1
ATOM 674 N N . LYS A 1 88 ? 8.561 0.003 -0.096 1.00 88.94 88 LYS A N 1
ATOM 675 C CA . LYS A 1 88 ? 9.032 0.772 -1.259 1.00 88.94 88 LYS A CA 1
ATOM 676 C C . LYS A 1 88 ? 7.984 0.969 -2.363 1.00 88.94 88 LYS A C 1
ATOM 678 O O . LYS A 1 88 ? 8.360 1.266 -3.486 1.00 88.94 88 LYS A O 1
ATOM 683 N N . HIS A 1 89 ? 6.693 0.899 -2.046 1.00 89.50 89 HIS A N 1
ATOM 684 C CA . HIS A 1 89 ? 5.592 1.083 -3.003 1.00 89.50 89 HIS A CA 1
ATOM 685 C C . HIS A 1 89 ? 4.952 2.483 -2.952 1.00 89.50 89 HIS A C 1
ATOM 687 O O . HIS A 1 89 ? 4.015 2.757 -3.695 1.00 89.50 89 HIS A O 1
ATOM 693 N N . LEU A 1 90 ? 5.431 3.390 -2.087 1.00 90.19 90 LEU A N 1
ATOM 694 C CA . LEU A 1 90 ? 4.832 4.727 -1.919 1.00 90.19 90 LEU A CA 1
ATOM 695 C C . LEU A 1 90 ? 4.759 5.516 -3.237 1.00 90.19 90 LEU A C 1
ATOM 697 O O . LEU A 1 90 ? 3.760 6.163 -3.527 1.00 90.19 90 LEU A O 1
ATOM 701 N N . TYR A 1 91 ? 5.791 5.407 -4.072 1.00 89.50 91 TYR A N 1
ATOM 702 C CA . TYR A 1 91 ? 5.841 6.101 -5.358 1.00 89.50 91 TYR A CA 1
ATOM 703 C C . TYR A 1 91 ? 4.703 5.687 -6.310 1.00 89.50 91 TYR A C 1
ATOM 705 O O . TYR A 1 91 ? 4.280 6.489 -7.142 1.00 89.50 91 TYR A O 1
ATOM 713 N N . ALA A 1 92 ? 4.194 4.459 -6.171 1.00 88.44 92 ALA A N 1
ATOM 714 C CA . ALA A 1 92 ? 3.191 3.887 -7.059 1.00 88.44 92 ALA A CA 1
ATOM 715 C C . ALA A 1 92 ? 1.766 4.401 -6.777 1.00 88.44 92 ALA A C 1
ATOM 717 O O . ALA A 1 92 ? 0.909 4.300 -7.651 1.00 88.44 92 ALA A O 1
ATOM 718 N N . ILE A 1 93 ? 1.509 4.988 -5.597 1.00 84.19 93 ILE A N 1
ATOM 719 C CA . ILE A 1 93 ? 0.251 5.715 -5.334 1.00 84.19 93 ILE A CA 1
ATOM 720 C C . ILE A 1 93 ? 0.322 7.191 -5.731 1.00 84.19 93 ILE A C 1
ATOM 722 O O . ILE A 1 93 ? -0.704 7.792 -6.035 1.00 84.19 93 ILE A O 1
ATOM 726 N N . GLU A 1 94 ? 1.516 7.788 -5.716 1.00 85.38 94 GLU A N 1
ATOM 727 C CA . GLU A 1 94 ? 1.712 9.198 -6.074 1.00 85.38 94 GLU A CA 1
ATOM 728 C C . GLU A 1 94 ? 1.732 9.398 -7.590 1.00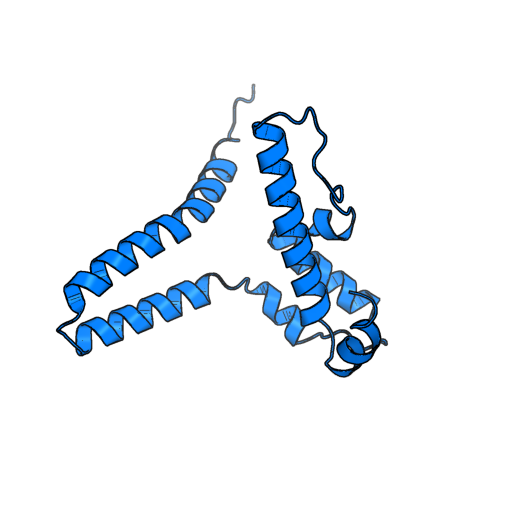 85.38 94 GLU A C 1
ATOM 730 O O . GLU A 1 94 ? 1.307 10.439 -8.095 1.00 85.38 94 GLU A O 1
ATOM 735 N N . LYS A 1 95 ? 2.251 8.405 -8.318 1.00 87.25 95 LYS A N 1
ATOM 736 C CA . LYS A 1 95 ? 2.373 8.423 -9.771 1.00 87.25 95 LYS A CA 1
ATOM 737 C C . LYS A 1 95 ? 1.924 7.087 -10.343 1.00 87.25 95 LYS A C 1
ATOM 739 O O . LYS A 1 95 ? 2.512 6.049 -10.043 1.00 87.25 95 LYS A O 1
ATOM 744 N N . SER A 1 96 ? 0.936 7.140 -11.230 1.00 85.31 96 SER A N 1
ATOM 745 C CA . SER A 1 96 ? 0.568 5.979 -12.031 1.00 85.31 96 SER A CA 1
ATOM 746 C C . SER A 1 96 ? 1.601 5.740 -13.135 1.00 85.31 96 SER A C 1
ATOM 748 O O . SER A 1 96 ? 2.049 6.706 -13.767 1.00 85.31 96 SER A O 1
ATOM 750 N N . PRO A 1 97 ? 1.960 4.475 -13.399 1.00 90.19 97 PRO A N 1
ATOM 751 C CA . PRO A 1 97 ? 2.725 4.122 -14.581 1.00 90.19 97 PRO A CA 1
ATOM 752 C C . PRO A 1 97 ? 1.945 4.477 -15.862 1.00 90.19 97 PRO A C 1
ATOM 754 O O . PRO A 1 97 ? 0.714 4.606 -15.841 1.00 90.19 97 PRO A O 1
ATOM 757 N N . PRO A 1 98 ? 2.637 4.618 -17.006 1.00 91.69 98 PRO A N 1
ATOM 758 C CA . PRO A 1 98 ? 1.996 4.649 -18.317 1.00 91.69 98 PRO A CA 1
ATOM 759 C C . PRO A 1 98 ? 1.044 3.461 -18.493 1.00 91.69 98 PRO A C 1
ATOM 761 O O . PRO A 1 98 ? 1.344 2.360 -18.044 1.00 91.69 98 PRO A O 1
ATOM 764 N N . LYS A 1 99 ? -0.089 3.648 -19.178 1.00 89.56 99 LYS A N 1
ATOM 765 C CA . LYS A 1 99 ? -1.037 2.544 -19.428 1.00 89.56 99 LYS A CA 1
ATOM 766 C C . LYS A 1 99 ? -0.467 1.465 -20.349 1.00 89.56 99 LYS A C 1
ATOM 768 O O . LYS A 1 99 ? -0.865 0.311 -20.262 1.00 89.56 99 LYS A O 1
ATOM 773 N N . GLU A 1 100 ? 0.442 1.856 -21.235 1.00 92.62 100 GLU A N 1
ATOM 774 C CA . GLU A 1 100 ? 1.042 1.005 -22.257 1.00 92.62 100 GLU A CA 1
ATOM 775 C C . GLU A 1 100 ? 2.543 1.289 -22.339 1.00 92.62 100 GLU A C 1
ATOM 777 O O . GLU A 1 100 ? 2.999 2.389 -22.011 1.00 92.62 100 GLU A O 1
ATOM 782 N N . ALA A 1 101 ? 3.314 0.291 -22.773 1.00 92.38 101 ALA A N 1
ATOM 783 C CA . ALA A 1 101 ? 4.739 0.464 -23.015 1.00 92.38 101 ALA A CA 1
ATOM 784 C C . ALA A 1 101 ? 4.974 1.310 -24.284 1.00 92.38 101 ALA A C 1
ATOM 786 O O . ALA A 1 101 ? 4.314 1.069 -25.297 1.00 92.38 101 ALA A O 1
ATOM 787 N N . PRO A 1 102 ? 5.929 2.258 -24.270 1.00 93.75 102 PRO A N 1
ATOM 788 C CA . PRO A 1 102 ? 6.418 2.910 -25.482 1.00 93.75 102 PRO A CA 1
ATOM 789 C C . PRO A 1 102 ? 6.921 1.892 -26.514 1.00 93.75 102 PRO A C 1
ATOM 791 O O . PRO A 1 102 ? 7.485 0.859 -26.153 1.00 93.75 102 PRO A O 1
ATOM 794 N N . ALA A 1 103 ? 6.739 2.186 -27.802 1.00 91.75 103 ALA A N 1
ATOM 795 C CA . ALA A 1 103 ? 7.102 1.269 -28.887 1.00 91.75 103 ALA A CA 1
ATOM 796 C C . ALA A 1 103 ? 8.621 1.040 -29.015 1.00 91.75 103 ALA A C 1
ATOM 798 O O . ALA A 1 103 ? 9.052 0.002 -29.509 1.00 91.75 103 ALA A O 1
ATOM 799 N N . ASP A 1 104 ? 9.419 2.011 -28.581 1.00 95.06 104 ASP A N 1
ATOM 800 C CA . ASP A 1 104 ? 10.878 2.060 -28.652 1.00 95.06 104 ASP A CA 1
ATOM 801 C C . ASP A 1 104 ? 11.562 1.762 -27.307 1.00 95.06 104 ASP A C 1
ATOM 803 O O . ASP A 1 104 ? 12.760 2.000 -27.157 1.00 95.06 104 ASP A O 1
ATOM 807 N N . ILE A 1 105 ? 10.817 1.229 -26.332 1.00 95.50 105 ILE A N 1
ATOM 808 C CA . ILE A 1 105 ? 11.338 0.938 -24.996 1.00 95.50 105 ILE A CA 1
ATOM 809 C C . ILE A 1 105 ? 12.482 -0.084 -25.044 1.00 95.50 105 ILE A C 1
ATOM 811 O O . ILE A 1 105 ? 12.389 -1.128 -25.700 1.00 95.50 105 ILE A O 1
ATOM 815 N N . SER A 1 106 ? 13.562 0.188 -24.311 1.00 96.38 106 SER A N 1
ATOM 816 C CA . SER A 1 106 ? 14.638 -0.790 -24.149 1.00 96.38 106 SER A CA 1
ATOM 817 C C . SER A 1 106 ? 14.194 -1.979 -23.277 1.00 96.38 106 SER A C 1
ATOM 819 O O . SER A 1 106 ? 13.280 -1.850 -2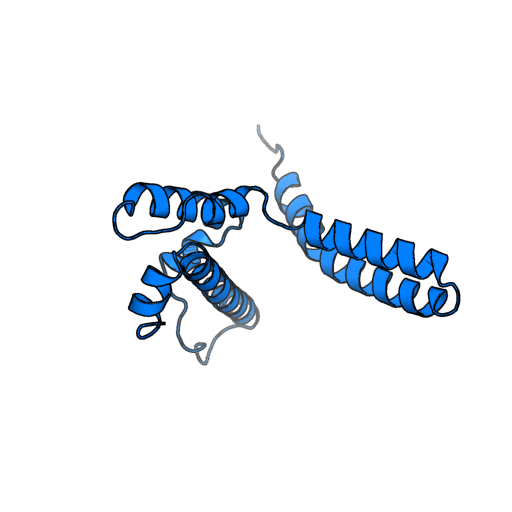2.453 1.00 96.38 106 SER A O 1
ATOM 821 N N . PRO A 1 107 ? 14.830 -3.159 -23.403 1.00 94.50 107 PRO A N 1
ATOM 822 C CA . PRO A 1 107 ? 14.539 -4.301 -22.535 1.00 94.50 107 PRO A CA 1
ATOM 823 C C . PRO A 1 107 ? 14.657 -3.977 -21.036 1.00 94.50 107 PRO A C 1
ATOM 825 O O . PRO A 1 107 ? 13.830 -4.425 -20.241 1.00 94.50 107 PRO A O 1
ATOM 828 N N . GLU A 1 108 ? 15.647 -3.174 -20.645 1.00 93.69 108 GLU A N 1
ATOM 829 C CA . GLU A 1 108 ? 15.909 -2.784 -19.256 1.00 93.69 108 GLU A CA 1
ATOM 830 C C . GLU A 1 108 ? 14.819 -1.852 -18.703 1.00 93.69 108 GLU A C 1
ATOM 832 O O . GLU A 1 108 ? 14.334 -2.025 -17.578 1.00 93.69 108 GLU A O 1
ATOM 837 N N . GLU A 1 109 ? 14.384 -0.882 -19.508 1.00 93.81 109 GLU A N 1
ATOM 838 C CA . GLU A 1 109 ? 13.272 0.004 -19.158 1.00 93.81 109 GLU A CA 1
ATOM 839 C C . GLU A 1 109 ? 11.953 -0.765 -19.086 1.00 93.81 109 GLU A C 1
ATOM 841 O O . GLU A 1 109 ? 11.147 -0.515 -18.190 1.00 93.81 109 GLU A O 1
ATOM 846 N N . LEU A 1 110 ? 11.744 -1.748 -19.967 1.00 93.94 110 LEU A N 1
ATOM 847 C CA . LEU A 1 110 ? 10.545 -2.582 -19.956 1.00 93.94 110 LEU A CA 1
ATOM 848 C C . LEU A 1 110 ? 10.436 -3.410 -18.670 1.00 93.94 110 LEU A C 1
ATOM 850 O O . LEU A 1 110 ? 9.337 -3.572 -18.140 1.00 93.94 110 LEU A O 1
ATOM 854 N N . VAL A 1 111 ? 11.552 -3.922 -18.143 1.00 94.44 111 VAL A N 1
ATOM 855 C CA . VAL A 1 111 ? 11.575 -4.613 -16.840 1.00 94.44 111 VAL A CA 1
ATOM 856 C C . VAL A 1 111 ? 11.176 -3.657 -15.716 1.00 94.44 111 VAL A C 1
ATOM 858 O O . VAL A 1 111 ? 10.341 -4.003 -14.881 1.00 94.44 111 VAL A O 1
ATOM 861 N N . THR A 1 112 ? 11.714 -2.437 -15.728 1.00 92.38 112 THR A N 1
ATOM 862 C CA . THR A 1 112 ? 11.382 -1.408 -14.731 1.00 92.38 112 THR A CA 1
ATOM 863 C C . THR A 1 112 ? 9.907 -1.003 -14.806 1.00 92.38 112 THR A C 1
ATOM 865 O O . THR A 1 112 ? 9.245 -0.879 -13.778 1.00 92.38 112 THR A O 1
ATOM 868 N N . LEU A 1 113 ? 9.364 -0.854 -16.018 1.00 93.19 113 LEU A N 1
ATOM 869 C CA . LEU A 1 113 ? 7.957 -0.527 -16.242 1.00 93.19 113 LEU A CA 1
ATOM 870 C C . LEU A 1 113 ? 7.025 -1.644 -15.753 1.00 93.19 113 LEU A C 1
ATOM 872 O O . LEU A 1 113 ? 6.029 -1.359 -15.093 1.00 93.19 113 LEU A O 1
ATOM 876 N N . LYS A 1 114 ? 7.371 -2.912 -16.008 1.00 93.44 114 LYS A N 1
ATOM 877 C CA . LYS A 1 114 ? 6.625 -4.064 -15.479 1.00 93.44 114 LYS A CA 1
ATOM 878 C C . LYS A 1 114 ? 6.614 -4.086 -13.956 1.00 93.44 114 LYS A C 1
ATOM 880 O O . LYS A 1 114 ? 5.551 -4.250 -13.367 1.00 93.44 114 LYS A O 1
ATOM 885 N N . GLN A 1 115 ? 7.767 -3.847 -13.332 1.00 92.62 115 GLN A N 1
ATOM 886 C CA . GLN A 1 115 ? 7.845 -3.753 -11.877 1.00 92.62 115 GLN A CA 1
ATOM 887 C C . GLN A 1 115 ? 6.955 -2.626 -11.339 1.00 92.62 115 GLN A C 1
ATOM 889 O O . GLN A 1 115 ? 6.279 -2.813 -10.333 1.00 92.62 115 GLN A O 1
ATOM 894 N N . TRP A 1 116 ? 6.912 -1.477 -12.018 1.00 94.19 116 TRP A N 1
ATOM 895 C CA . TRP A 1 116 ? 6.047 -0.371 -11.611 1.00 94.19 116 TRP A CA 1
ATOM 896 C C . TRP A 1 116 ? 4.556 -0.720 -11.747 1.00 94.19 116 TRP A C 1
ATOM 898 O O . TRP A 1 116 ? 3.788 -0.418 -10.837 1.00 94.19 116 TRP A O 1
ATOM 908 N N . TRP A 1 117 ? 4.131 -1.406 -12.813 1.00 93.00 117 TRP A N 1
ATOM 909 C CA . TRP A 1 117 ? 2.754 -1.914 -12.906 1.00 93.00 117 TRP A CA 1
ATOM 910 C C . TRP A 1 117 ? 2.404 -2.854 -11.751 1.00 93.00 117 TRP A C 1
ATOM 912 O O . TRP A 1 117 ? 1.362 -2.686 -11.116 1.00 93.00 117 TRP A O 1
ATOM 922 N N . ASP A 1 118 ? 3.288 -3.798 -11.430 1.00 92.25 118 ASP A N 1
ATOM 923 C CA . ASP A 1 118 ? 3.075 -4.723 -10.315 1.00 92.25 118 ASP A CA 1
ATOM 924 C C . ASP A 1 118 ? 2.996 -3.985 -8.969 1.00 92.25 118 ASP A C 1
ATOM 926 O O . ASP A 1 118 ? 2.162 -4.299 -8.114 1.00 92.25 118 ASP A O 1
ATOM 930 N N . ASP A 1 119 ? 3.848 -2.979 -8.779 1.00 91.50 119 ASP A N 1
ATOM 931 C CA . ASP A 1 119 ? 3.882 -2.159 -7.572 1.00 91.50 119 ASP A CA 1
ATOM 932 C C . ASP A 1 119 ? 2.633 -1.273 -7.445 1.00 91.50 119 ASP A C 1
ATOM 934 O O . ASP A 1 119 ? 2.112 -1.123 -6.338 1.00 91.50 119 ASP A O 1
ATOM 938 N N . GLU A 1 120 ? 2.099 -0.744 -8.554 1.00 92.38 120 GLU A N 1
ATOM 939 C CA . GLU A 1 120 ? 0.824 -0.012 -8.579 1.00 92.38 120 GLU A CA 1
ATOM 940 C C . GLU A 1 120 ? -0.331 -0.916 -8.139 1.00 92.38 120 GLU A C 1
ATOM 942 O O . GLU A 1 120 ? -1.133 -0.526 -7.285 1.00 92.38 120 GLU A O 1
ATOM 947 N N . VAL A 1 121 ? -0.402 -2.141 -8.670 1.00 90.81 121 VAL A N 1
ATOM 948 C CA . VAL A 1 121 ? -1.438 -3.110 -8.287 1.00 90.81 121 VAL A CA 1
ATOM 949 C C . VAL A 1 121 ? -1.356 -3.416 -6.793 1.00 90.81 121 VAL A C 1
ATOM 951 O O . VAL A 1 121 ? -2.363 -3.311 -6.090 1.00 90.81 121 VAL A O 1
ATOM 954 N N . LYS A 1 122 ? -0.162 -3.720 -6.268 1.00 89.62 122 LYS A N 1
ATOM 955 C CA . LYS A 1 122 ? 0.029 -3.969 -4.827 1.00 89.62 122 LYS A CA 1
ATOM 956 C C . LYS A 1 122 ? -0.373 -2.769 -3.981 1.00 89.62 122 LYS A C 1
ATOM 958 O O . LYS A 1 122 ? -1.065 -2.922 -2.974 1.00 89.62 122 LYS A O 1
ATOM 963 N N . ALA A 1 123 ? 0.043 -1.575 -4.382 1.00 90.81 123 ALA A N 1
ATOM 964 C CA . ALA A 1 123 ? -0.276 -0.351 -3.673 1.00 90.81 123 ALA A CA 1
ATOM 965 C C . ALA A 1 123 ? -1.793 -0.103 -3.616 1.00 90.81 123 ALA A C 1
ATOM 967 O O . ALA A 1 123 ? -2.334 0.180 -2.545 1.00 90.81 123 ALA A O 1
ATOM 968 N N . ARG A 1 124 ? -2.506 -0.310 -4.732 1.00 89.81 124 ARG A N 1
ATOM 969 C CA . ARG A 1 124 ? -3.977 -0.262 -4.781 1.00 89.81 124 ARG A CA 1
ATOM 970 C C . ARG A 1 124 ? -4.619 -1.326 -3.889 1.00 89.81 124 ARG A C 1
ATOM 972 O O . ARG A 1 124 ? -5.594 -1.025 -3.200 1.00 89.81 124 ARG A O 1
ATOM 979 N N . CYS A 1 125 ? -4.060 -2.536 -3.829 1.00 90.19 125 CYS A N 1
ATOM 980 C CA . CYS A 1 125 ? -4.523 -3.566 -2.897 1.00 90.19 125 CYS A CA 1
ATOM 981 C C . CYS A 1 125 ? -4.397 -3.117 -1.433 1.00 90.19 125 CYS A C 1
ATOM 983 O O . CYS A 1 125 ? -5.339 -3.323 -0.669 1.00 90.19 125 CYS A O 1
ATOM 985 N N . TYR A 1 126 ? -3.299 -2.458 -1.041 1.00 91.44 126 TYR A N 1
ATOM 986 C CA . TYR A 1 126 ? -3.161 -1.882 0.304 1.00 91.44 126 TYR A CA 1
ATOM 987 C C . TYR A 1 126 ? -4.214 -0.815 0.591 1.00 91.44 126 TYR A C 1
ATOM 989 O O . TYR A 1 126 ? -4.838 -0.844 1.656 1.00 91.44 126 TYR A O 1
ATOM 997 N N . VAL A 1 127 ? -4.451 0.095 -0.361 1.00 91.62 127 VAL A N 1
ATOM 998 C CA . VAL A 1 127 ? -5.499 1.118 -0.238 1.00 91.62 127 VAL A CA 1
ATOM 999 C C . VAL A 1 127 ? -6.845 0.452 0.032 1.00 91.62 127 VAL A C 1
ATOM 1001 O O . VAL A 1 127 ? -7.469 0.743 1.048 1.00 91.62 127 VAL A O 1
ATOM 1004 N N . MET A 1 128 ? -7.245 -0.516 -0.793 1.00 90.81 128 MET A N 1
ATOM 1005 C CA . MET A 1 128 ? -8.526 -1.208 -0.642 1.00 90.81 128 MET A CA 1
ATOM 1006 C C . MET A 1 128 ? -8.617 -2.021 0.655 1.00 90.81 128 MET A C 1
ATOM 1008 O O . MET A 1 128 ? -9.597 -1.908 1.392 1.00 90.81 128 MET A O 1
ATOM 1012 N N . ALA A 1 129 ? -7.596 -2.815 0.985 1.00 90.62 129 ALA A N 1
ATOM 1013 C CA . ALA A 1 129 ? -7.591 -3.662 2.180 1.00 90.62 129 ALA A CA 1
ATOM 1014 C C . ALA A 1 129 ? -7.633 -2.845 3.484 1.00 90.62 129 ALA A C 1
ATOM 1016 O O . ALA A 1 129 ? -8.254 -3.260 4.469 1.00 90.62 129 ALA A O 1
ATOM 1017 N N . SER A 1 130 ? -7.032 -1.653 3.475 1.00 93.69 130 SER A N 1
ATOM 1018 C CA . SER A 1 130 ? -7.025 -0.729 4.612 1.00 93.69 130 SER A CA 1
ATOM 1019 C C . SER A 1 130 ? -8.343 0.027 4.815 1.00 93.69 130 SER A C 1
ATOM 1021 O O . SER A 1 130 ? -8.469 0.790 5.768 1.00 93.69 130 SER A O 1
ATOM 1023 N N . MET A 1 131 ? -9.346 -0.174 3.961 1.00 94.31 131 MET A N 1
ATOM 1024 C CA . MET A 1 131 ? -10.673 0.423 4.119 1.00 94.31 131 MET A CA 1
ATOM 1025 C C . MET A 1 131 ? -11.618 -0.475 4.924 1.00 94.31 131 MET A C 1
ATOM 1027 O O . MET A 1 131 ? -11.474 -1.703 4.975 1.00 94.31 131 MET A O 1
ATOM 1031 N N . SER A 1 132 ? -12.613 0.140 5.571 1.00 94.88 132 SER A N 1
ATOM 1032 C CA . SER A 1 132 ? -13.757 -0.594 6.114 1.00 94.88 132 SER A CA 1
ATOM 1033 C C . SER A 1 132 ? -14.593 -1.198 4.981 1.00 94.88 132 SER A C 1
ATOM 1035 O O . SER A 1 132 ? -14.610 -0.689 3.861 1.00 94.88 132 SER A O 1
ATOM 1037 N N . ASN A 1 133 ? -15.343 -2.262 5.274 1.00 92.19 133 ASN A N 1
ATOM 1038 C CA . ASN A 1 133 ? -16.222 -2.889 4.280 1.00 92.19 133 ASN A CA 1
ATOM 1039 C C . ASN A 1 133 ? -17.284 -1.918 3.735 1.00 92.19 133 ASN A C 1
ATOM 1041 O O . ASN A 1 133 ? -17.750 -2.073 2.611 1.00 92.19 133 ASN A O 1
ATOM 1045 N N . GLU A 1 134 ? -17.703 -0.938 4.535 1.00 93.06 134 GLU A N 1
ATOM 1046 C CA . GLU A 1 134 ? -18.610 0.120 4.091 1.00 93.06 134 GLU A CA 1
ATOM 1047 C C . GLU A 1 134 ? -17.931 1.027 3.063 1.00 93.06 134 GLU A C 1
ATOM 1049 O O . GLU A 1 134 ? -18.448 1.185 1.959 1.00 93.06 134 GLU A O 1
ATOM 1054 N N . MET A 1 135 ? -16.736 1.535 3.379 1.00 92.56 135 MET A N 1
ATOM 1055 C CA . MET A 1 135 ? -15.972 2.400 2.477 1.00 92.56 135 MET A CA 1
ATOM 1056 C C . MET A 1 135 ? -15.591 1.684 1.180 1.00 92.56 135 MET A C 1
ATOM 1058 O O . MET A 1 135 ? -15.704 2.272 0.108 1.00 92.56 135 MET A O 1
ATOM 1062 N N . GLN A 1 136 ? -15.230 0.398 1.249 1.00 89.94 136 GLN A N 1
ATOM 1063 C CA . GLN A 1 136 ? -14.996 -0.411 0.052 1.00 89.94 136 GLN A CA 1
ATOM 1064 C C . GLN A 1 136 ? -16.236 -0.429 -0.844 1.00 89.94 136 GLN A C 1
ATOM 1066 O O . GLN A 1 136 ? -16.133 -0.087 -2.010 1.00 89.94 136 GLN A O 1
ATOM 1071 N N . ARG A 1 137 ? -17.431 -0.739 -0.327 1.00 89.31 137 ARG A N 1
ATOM 1072 C CA . ARG A 1 137 ? -18.653 -0.776 -1.158 1.00 89.31 137 ARG A CA 1
ATOM 1073 C C . ARG A 1 137 ? -18.983 0.566 -1.810 1.00 89.31 137 ARG A C 1
ATOM 1075 O O . ARG A 1 137 ? -19.526 0.574 -2.910 1.00 89.31 137 ARG A O 1
ATOM 1082 N N . LEU A 1 138 ? -18.654 1.675 -1.149 1.00 86.25 138 LEU A N 1
ATOM 1083 C CA . LEU A 1 138 ? -18.855 3.021 -1.689 1.00 86.25 138 LEU A CA 1
ATOM 1084 C C . LEU A 1 138 ? -17.8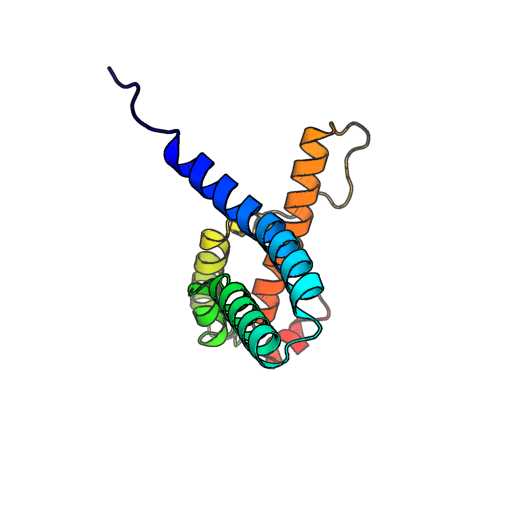50 3.372 -2.797 1.00 86.25 138 LEU A C 1
ATOM 1086 O O . LEU A 1 138 ? -18.201 4.105 -3.717 1.00 86.25 138 LEU A O 1
ATOM 1090 N N . LEU A 1 139 ? -16.620 2.856 -2.716 1.00 72.75 139 LEU A N 1
ATOM 1091 C CA . LEU A 1 139 ? -15.513 3.212 -3.611 1.00 72.75 139 LEU A CA 1
ATOM 1092 C C . LEU A 1 139 ? -15.201 2.154 -4.687 1.00 72.75 139 LEU A C 1
ATOM 1094 O O . LEU A 1 139 ? -14.565 2.484 -5.682 1.00 72.75 139 LEU A O 1
ATOM 1098 N N . VAL A 1 140 ? -15.692 0.916 -4.545 1.00 61.19 140 VAL A N 1
ATOM 1099 C CA . VAL A 1 140 ? -15.570 -0.182 -5.529 1.00 61.19 140 VAL A CA 1
ATOM 1100 C C . VAL A 1 140 ? -16.016 0.192 -6.955 1.00 61.19 140 VAL A C 1
ATOM 1102 O O . VAL A 1 140 ? -15.419 -0.343 -7.880 1.00 61.19 140 VAL A O 1
ATOM 1105 N N . PRO A 1 141 ? -16.973 1.112 -7.210 1.00 52.09 141 PRO A N 1
ATOM 1106 C CA . PRO A 1 141 ? -17.285 1.524 -8.584 1.00 52.09 141 PRO A CA 1
ATOM 1107 C C . PRO A 1 141 ? -16.157 2.282 -9.311 1.00 52.09 141 PRO A C 1
ATOM 1109 O O . PRO A 1 141 ? -16.295 2.553 -10.501 1.00 52.09 141 PRO A O 1
ATOM 1112 N N . VAL A 1 142 ? -15.099 2.699 -8.604 1.00 51.28 142 VAL A N 1
ATOM 1113 C CA . VAL A 1 142 ? -14.082 3.658 -9.084 1.00 51.28 142 VAL A CA 1
ATOM 1114 C C . VAL A 1 142 ? -12.697 3.011 -9.285 1.00 51.28 142 VAL A C 1
ATOM 1116 O O . VAL A 1 142 ? -11.787 3.662 -9.799 1.00 51.28 142 VAL A O 1
ATOM 1119 N N . PHE A 1 143 ? -12.534 1.735 -8.927 1.00 47.75 143 PHE A N 1
ATOM 1120 C CA . PHE A 1 143 ? -11.290 0.967 -9.073 1.00 47.75 143 PHE A CA 1
ATOM 1121 C C . PHE A 1 143 ? -11.439 -0.156 -10.095 1.00 47.75 143 PHE A C 1
ATOM 1123 O O . PHE A 1 143 ? -10.420 -0.435 -10.766 1.00 47.75 143 PHE A O 1
#

Secondary structure (DSSP, 8-state):
------HHHHHHHHHHHHHHHHHHHHHHHHHHHHTT-HHHHHHHHHHHHHHHHHTS-TTTHHHHHT-B-SS-HHHHHHHHHHHHHHTT-HHHHHSPPPSS--TT--HHHHHHHHHHHHHHHHHHHHHHHTB-HHHHHHHGGG-

Foldseek 3Di:
DDPDDPPPPVVVVVCVVVCVVVVVVVLVVVCVVCVVPPVVNVVSVVVVVVVVVVPPDPLLVVLVVQADPVPCVVVLVVSLCVSCVVVVLNVLVVDPQDPDDDPPDDPVVVVVSVVSNVSNVVSVVSNLSSHDPVVNVVCVVPD

Sequence (143 aa):
MYAGKLSTPLTIVVSRLELPLTLAHIIGDVKGTVLHDSTLMGHLDTITAYTMSSFKNPLAAILDSNKFTGLNYQDWLRNLNFVLASEKHLYAIEKSPPKEAPADISPEELVTLKQWWDDEVKARCYVMASMSNEMQRLLVPVF